Protein AF-A0A251XF68-F1 (afdb_monomer_lite)

Sequence (125 aa):
MLHGDVHHGNVLRFDDGGGLDGDDDAWRAIDPKALVGDPGFDTANVLASPTPAIALRPGRLARRARVVAEETGTDLDAVLAWTEAWCALSAAWDVDDAASLPRVEALGRLGAAARDARVGSGQPL

pLDDT: mean 85.58, std 13.68, range [35.62, 95.44]

Organism: Clavibacter michiganensis subsp. michiganensis (NCBI:txid33013)

Secondary structure (DSSP, 8-state):
-B-S---TTSEEEE--TT-TT--SSEEEE-----B-S-THHHHHHHHH-S-HHHHTSTTHHHHHHHHHHHHHT--HHHHHHHHHHHHHHHHHHHTT-GGGHHHHHHHHHHHHHHHHHHTT-SS--

Structure (mmCIF, N/CA/C/O backbone):
data_AF-A0A251XF68-F1
#
_entry.id   AF-A0A251XF68-F1
#
loop_
_atom_site.group_PDB
_atom_site.id
_atom_site.type_symbol
_atom_site.label_atom_id
_atom_site.label_alt_id
_atom_site.label_comp_id
_atom_site.label_asym_id
_atom_site.label_entity_id
_atom_site.label_seq_id
_atom_site.pdbx_PDB_ins_code
_atom_site.Cartn_x
_atom_site.Cartn_y
_atom_site.Cartn_z
_atom_site.occupancy
_atom_site.B_iso_or_equiv
_atom_site.auth_seq_id
_atom_site.auth_comp_id
_atom_site.auth_asym_id
_atom_site.auth_atom_id
_atom_site.pdbx_PDB_model_num
ATOM 1 N N . MET A 1 1 ? 3.618 -1.081 16.978 1.00 83.25 1 MET A N 1
ATOM 2 C CA . MET A 1 1 ? 4.598 -2.027 16.405 1.00 83.25 1 MET A CA 1
ATOM 3 C C . MET A 1 1 ? 4.066 -2.420 15.044 1.00 83.25 1 MET A C 1
ATOM 5 O O . MET A 1 1 ? 2.875 -2.686 14.958 1.00 83.25 1 MET A O 1
ATOM 9 N N . LEU A 1 2 ? 4.914 -2.392 14.023 1.00 89.88 2 LEU A N 1
ATOM 10 C CA . LEU A 1 2 ? 4.578 -2.773 12.655 1.00 89.88 2 LEU A CA 1
ATOM 11 C C . LEU A 1 2 ? 5.138 -4.165 12.358 1.00 89.88 2 LEU A C 1
ATOM 13 O O . LEU A 1 2 ? 6.243 -4.501 12.801 1.00 89.88 2 LEU A O 1
ATOM 17 N N . HIS A 1 3 ? 4.409 -4.943 11.564 1.00 92.19 3 HIS A N 1
ATOM 18 C CA . HIS A 1 3 ? 4.940 -6.135 10.921 1.00 92.19 3 HIS A CA 1
ATOM 19 C C . HIS A 1 3 ? 6.092 -5.760 9.988 1.00 92.19 3 HIS A C 1
ATOM 21 O O . HIS A 1 3 ? 7.103 -6.455 9.957 1.00 92.19 3 HIS A O 1
ATOM 27 N N . GLY A 1 4 ? 5.956 -4.666 9.234 1.00 88.94 4 GLY A N 1
ATOM 28 C CA . GLY A 1 4 ? 6.985 -4.145 8.335 1.00 88.94 4 GLY A CA 1
ATOM 29 C C . GLY A 1 4 ? 7.156 -4.921 7.027 1.00 88.94 4 GLY A C 1
ATOM 30 O O . GLY A 1 4 ? 7.931 -4.485 6.184 1.00 88.94 4 GLY A O 1
ATOM 31 N N . ASP A 1 5 ? 6.444 -6.039 6.849 1.00 88.94 5 ASP A N 1
ATOM 32 C CA . ASP A 1 5 ? 6.548 -6.914 5.667 1.00 88.94 5 ASP A CA 1
ATOM 33 C C . ASP A 1 5 ? 5.304 -7.810 5.483 1.00 88.94 5 ASP A C 1
ATOM 35 O O . ASP A 1 5 ? 5.376 -9.019 5.253 1.00 88.94 5 ASP A O 1
ATOM 39 N N . VAL A 1 6 ? 4.115 -7.237 5.690 1.00 89.62 6 VAL A N 1
ATOM 40 C CA . VAL A 1 6 ? 2.855 -7.988 5.627 1.00 89.62 6 VAL A CA 1
ATOM 41 C C . VAL A 1 6 ? 2.380 -8.157 4.179 1.00 89.62 6 VAL A C 1
ATOM 43 O O . VAL A 1 6 ? 1.781 -7.269 3.575 1.00 89.62 6 VAL A O 1
ATOM 46 N N . HIS A 1 7 ? 2.612 -9.335 3.604 1.00 88.75 7 HIS A N 1
ATOM 47 C CA . HIS A 1 7 ? 2.128 -9.700 2.270 1.00 88.75 7 HIS A CA 1
ATOM 48 C C . HIS A 1 7 ? 1.559 -11.120 2.250 1.00 88.75 7 HIS A C 1
ATOM 50 O O . HIS A 1 7 ? 1.723 -11.895 3.183 1.00 88.75 7 HIS A O 1
ATOM 56 N N . HIS A 1 8 ? 0.905 -11.488 1.147 1.00 89.38 8 HIS A N 1
ATOM 57 C CA . HIS A 1 8 ? 0.229 -12.784 0.980 1.00 89.38 8 HIS A CA 1
ATOM 58 C C . HIS A 1 8 ? 1.104 -14.037 1.202 1.00 89.38 8 HIS A C 1
ATOM 60 O O . HIS A 1 8 ? 0.556 -15.116 1.368 1.00 89.38 8 HIS A O 1
ATOM 66 N N . GLY A 1 9 ? 2.434 -13.911 1.163 1.00 91.06 9 GLY A N 1
ATOM 67 C CA . GLY A 1 9 ? 3.365 -15.010 1.451 1.00 91.06 9 GLY A CA 1
ATOM 68 C C . GLY A 1 9 ? 3.677 -15.155 2.943 1.00 91.06 9 GLY A C 1
ATOM 69 O O . GLY A 1 9 ? 4.003 -16.247 3.389 1.00 91.06 9 GLY A O 1
ATOM 70 N N . ASN A 1 10 ? 3.497 -14.077 3.709 1.00 93.50 10 ASN A N 1
ATOM 71 C CA . ASN A 1 10 ? 3.705 -14.008 5.154 1.00 93.50 10 ASN A CA 1
ATOM 72 C C . ASN A 1 10 ? 2.383 -14.110 5.933 1.00 93.50 10 ASN A C 1
ATOM 74 O O . ASN A 1 10 ? 2.326 -13.771 7.110 1.00 93.50 10 ASN A O 1
ATOM 78 N N . VAL A 1 11 ? 1.304 -14.563 5.285 1.00 91.56 11 VAL A N 1
ATOM 79 C CA . VAL A 1 11 ? -0.003 -14.802 5.908 1.00 91.56 11 VAL A CA 1
ATOM 80 C C . VAL A 1 11 ? -0.428 -16.227 5.578 1.00 91.56 11 VAL A C 1
ATOM 82 O O . VAL A 1 11 ? -0.745 -16.533 4.429 1.00 91.56 11 VAL A O 1
ATOM 85 N N . LEU A 1 12 ? -0.401 -17.104 6.580 1.00 90.50 12 LEU A N 1
ATOM 86 C CA . LEU A 1 12 ? -0.664 -18.535 6.421 1.00 90.50 12 LEU A CA 1
ATOM 87 C C . LEU A 1 12 ? -1.960 -18.926 7.125 1.00 90.50 12 LEU A C 1
ATOM 89 O O . LEU A 1 12 ? -2.285 -18.377 8.178 1.00 90.50 12 LEU A O 1
ATOM 93 N N . ARG A 1 13 ? -2.681 -19.884 6.540 1.00 86.94 13 ARG A N 1
ATOM 94 C CA . ARG A 1 13 ? -3.834 -20.531 7.171 1.00 86.94 13 ARG A CA 1
ATOM 95 C C . ARG A 1 13 ? -3.347 -21.768 7.912 1.00 86.94 13 ARG A C 1
ATOM 97 O O . ARG A 1 13 ? -2.673 -22.603 7.307 1.00 86.94 13 ARG A O 1
ATOM 104 N N . PHE A 1 14 ? -3.689 -21.870 9.187 1.00 80.56 14 PHE A N 1
ATOM 105 C CA . PHE A 1 14 ? -3.414 -23.040 10.010 1.00 80.56 14 PHE A CA 1
ATOM 106 C C . PHE A 1 14 ? -4.714 -23.839 10.190 1.00 80.56 14 PHE A C 1
ATOM 108 O O . PHE A 1 14 ? -5.783 -23.250 10.325 1.00 80.56 14 PHE A O 1
ATOM 115 N N . ASP A 1 15 ? -4.622 -25.170 10.114 1.00 72.44 15 ASP A N 1
ATOM 116 C CA . ASP A 1 15 ? -5.760 -26.104 10.234 1.00 72.44 15 ASP A CA 1
ATOM 117 C C . ASP A 1 15 ? -5.927 -26.636 11.679 1.00 72.44 15 ASP A C 1
ATOM 119 O O . ASP A 1 15 ? -6.549 -27.675 11.912 1.00 72.44 15 ASP A O 1
ATOM 123 N N . ASP A 1 16 ? -5.327 -25.986 12.677 1.00 60.31 16 ASP A N 1
ATOM 124 C CA . ASP A 1 16 ? -5.399 -26.414 14.069 1.00 60.31 16 ASP A CA 1
ATOM 125 C C . ASP A 1 16 ? -6.732 -25.988 14.702 1.00 60.31 16 ASP A C 1
ATOM 127 O O . ASP A 1 16 ? -6.923 -24.833 15.065 1.00 60.31 16 ASP A O 1
ATOM 131 N N . GLY A 1 17 ? -7.652 -26.953 14.853 1.00 54.50 17 GLY A N 1
ATOM 132 C CA . GLY A 1 17 ? -8.962 -26.832 15.523 1.00 54.50 17 GLY A CA 1
ATOM 133 C C . GLY A 1 17 ? -8.887 -26.505 17.022 1.00 54.50 17 GLY A C 1
ATOM 134 O O . GLY A 1 17 ? -9.401 -27.239 17.864 1.00 54.50 17 GLY A O 1
ATOM 135 N N . GLY A 1 18 ? -8.188 -25.426 17.359 1.00 54.16 18 GLY A N 1
ATOM 136 C CA . GLY A 1 18 ? -7.840 -24.998 18.706 1.00 54.16 18 GLY A CA 1
ATOM 137 C C . GLY A 1 18 ? -7.107 -23.658 18.722 1.00 54.16 18 GLY A C 1
ATOM 138 O O . GLY A 1 18 ? -6.230 -23.459 19.563 1.00 54.16 18 GLY A O 1
ATOM 139 N N . GLY A 1 19 ? -7.440 -22.740 17.806 1.00 54.00 19 GLY A N 1
ATOM 140 C CA . GLY A 1 19 ? -7.005 -21.350 17.921 1.00 54.00 19 GLY A CA 1
ATOM 141 C C . GLY A 1 19 ? -7.337 -20.798 19.314 1.00 54.00 19 GLY A C 1
ATOM 142 O O . GLY A 1 19 ? -8.338 -21.190 19.911 1.00 54.00 19 GLY A O 1
ATOM 143 N N . LEU A 1 20 ? -6.506 -19.884 19.832 1.00 55.03 20 LEU A N 1
ATOM 144 C CA . LEU A 1 20 ? -6.654 -19.293 21.176 1.00 55.03 20 LEU A CA 1
ATOM 145 C C . LEU A 1 20 ? -8.057 -18.712 21.454 1.00 55.03 20 LEU A C 1
ATOM 147 O O . LEU A 1 20 ? -8.442 -18.607 22.615 1.00 55.03 20 LEU A O 1
ATOM 151 N N . ASP A 1 21 ? -8.816 -18.421 20.392 1.00 58.19 21 ASP A N 1
ATOM 152 C CA . ASP A 1 21 ? -10.135 -17.789 20.424 1.00 58.19 21 ASP A CA 1
ATOM 153 C C . ASP A 1 21 ? -11.257 -18.655 19.801 1.00 58.19 21 ASP A C 1
ATOM 155 O O . ASP A 1 21 ? -12.395 -18.205 19.706 1.00 58.19 21 ASP A O 1
ATOM 159 N N . GLY A 1 22 ? -10.972 -19.903 19.395 1.00 54.22 22 GLY A N 1
ATOM 160 C CA . GLY A 1 22 ? -11.979 -20.833 18.854 1.00 54.22 22 GLY A CA 1
ATOM 161 C C . GLY A 1 22 ? -12.422 -20.601 17.400 1.00 54.22 22 GLY A C 1
ATOM 162 O O . GLY A 1 22 ? -13.422 -21.182 16.990 1.00 54.22 22 GLY A O 1
ATOM 163 N N . ASP A 1 23 ? -11.706 -19.784 16.621 1.00 57.41 23 ASP A N 1
ATOM 164 C CA . ASP A 1 23 ? -11.954 -19.626 15.180 1.00 57.41 23 ASP A CA 1
ATOM 165 C C . ASP A 1 23 ? -11.369 -20.804 14.381 1.00 57.41 23 ASP A C 1
ATOM 167 O O . ASP A 1 23 ? -10.155 -21.025 14.381 1.00 57.41 23 ASP A O 1
ATOM 171 N N . ASP A 1 24 ? -12.234 -21.514 13.654 1.00 54.78 24 ASP A N 1
ATOM 172 C CA . ASP A 1 24 ? -11.915 -22.701 12.840 1.00 54.78 24 ASP A CA 1
ATOM 173 C C . ASP A 1 24 ? -11.104 -22.388 11.552 1.00 54.78 24 ASP A C 1
ATOM 175 O O . ASP A 1 24 ? -10.759 -23.297 10.800 1.00 54.78 24 ASP A O 1
ATOM 179 N N . ASP A 1 25 ? -10.757 -21.116 11.300 1.00 61.66 25 ASP A N 1
ATOM 180 C CA . ASP A 1 25 ? -9.949 -20.643 10.161 1.00 61.66 25 ASP A CA 1
ATOM 181 C C . ASP A 1 25 ? -8.850 -19.657 10.623 1.00 61.66 25 ASP A C 1
ATOM 183 O O . ASP A 1 25 ? -8.884 -18.450 10.352 1.00 61.66 25 ASP A O 1
ATOM 187 N N . ALA A 1 26 ? -7.840 -20.150 11.345 1.00 75.69 26 ALA A N 1
ATOM 188 C CA . ALA A 1 26 ? -6.806 -19.302 11.938 1.00 75.69 26 ALA A CA 1
ATOM 189 C C . ALA A 1 26 ? -5.762 -18.827 10.905 1.00 75.69 26 ALA A C 1
ATOM 191 O O . ALA A 1 26 ? -4.651 -19.354 10.807 1.00 75.69 26 ALA A O 1
ATOM 192 N N . TRP A 1 27 ? -6.082 -17.778 10.142 1.00 86.06 27 TRP A N 1
ATOM 193 C CA . TRP A 1 27 ? -5.059 -17.015 9.421 1.00 86.06 27 TRP A CA 1
ATOM 194 C C . TRP A 1 27 ? -4.133 -16.305 10.417 1.00 86.06 27 TRP A C 1
ATOM 196 O O . TRP A 1 27 ? -4.590 -15.676 11.380 1.00 86.06 27 TRP A O 1
ATOM 206 N N . ARG A 1 28 ? -2.818 -16.394 10.198 1.00 88.75 28 ARG A N 1
ATOM 207 C CA . ARG A 1 28 ? -1.799 -15.735 11.028 1.00 88.75 28 ARG A CA 1
ATOM 208 C C . ARG A 1 28 ? -0.729 -15.084 10.162 1.00 88.75 28 ARG A C 1
ATOM 210 O O . ARG A 1 28 ? -0.272 -15.674 9.183 1.00 88.75 28 ARG A O 1
ATOM 217 N N . ALA A 1 29 ? -0.326 -13.877 10.554 1.00 90.81 29 ALA A N 1
ATOM 218 C CA . ALA A 1 29 ? 0.844 -13.210 10.001 1.00 90.81 29 ALA A CA 1
ATOM 219 C C . ALA A 1 29 ? 2.127 -13.760 10.651 1.00 90.81 29 ALA A C 1
ATOM 221 O O . ALA A 1 29 ? 2.151 -14.002 11.860 1.00 90.81 29 ALA A O 1
ATOM 222 N N . ILE A 1 30 ? 3.173 -13.967 9.853 1.00 92.38 30 ILE A N 1
ATOM 223 C CA . ILE A 1 30 ? 4.460 -14.546 10.266 1.00 92.38 30 ILE A CA 1
ATOM 224 C C . ILE A 1 30 ? 5.636 -13.707 9.748 1.00 92.38 30 ILE A C 1
ATOM 226 O O . ILE A 1 30 ? 5.477 -12.929 8.821 1.00 92.38 30 ILE A O 1
ATOM 230 N N . ASP A 1 31 ? 6.834 -13.910 10.306 1.00 93.31 31 ASP A N 1
ATOM 231 C CA . ASP A 1 31 ? 8.055 -13.153 9.961 1.00 93.31 31 ASP A CA 1
ATOM 232 C C . ASP A 1 31 ? 7.939 -11.617 10.158 1.00 93.31 31 ASP A C 1
ATOM 234 O O . ASP A 1 31 ? 8.226 -10.830 9.248 1.00 93.31 31 ASP A O 1
ATOM 238 N N . PRO A 1 32 ? 7.529 -11.138 11.353 1.00 93.31 32 PRO A N 1
ATOM 239 C CA . PRO A 1 32 ? 7.489 -9.708 11.620 1.00 93.31 32 PRO A CA 1
ATOM 240 C C . PRO A 1 32 ? 8.902 -9.122 11.739 1.00 93.31 32 PRO A C 1
ATOM 242 O O . PRO A 1 32 ? 9.775 -9.668 12.414 1.00 93.31 32 PRO A O 1
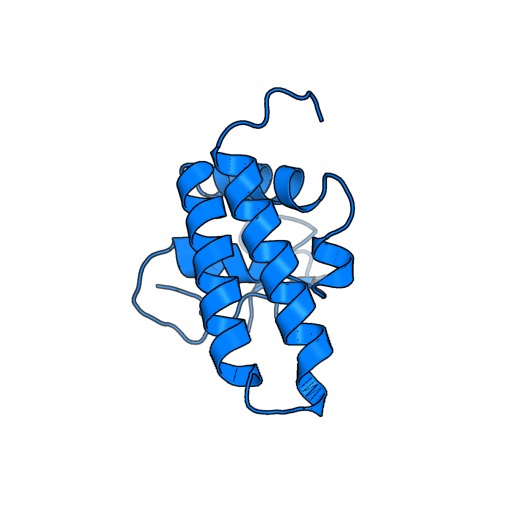ATOM 245 N N . LYS A 1 33 ? 9.102 -7.930 11.171 1.00 90.88 33 LYS A N 1
ATOM 246 C CA . LYS A 1 33 ? 10.322 -7.118 11.324 1.00 90.88 33 LYS A CA 1
ATOM 247 C C . LYS A 1 33 ? 10.299 -6.224 12.571 1.00 90.88 33 LYS A C 1
ATOM 249 O O .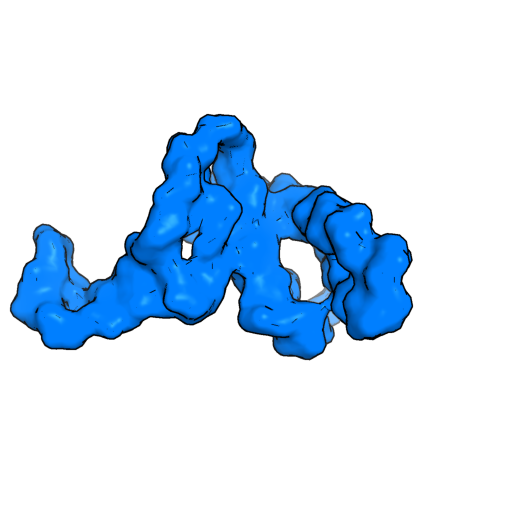 LYS A 1 33 ? 11.306 -5.598 12.886 1.00 90.88 33 LYS A O 1
ATOM 254 N N . ALA A 1 34 ? 9.169 -6.183 13.286 1.00 86.00 34 ALA A N 1
ATOM 255 C CA . ALA A 1 34 ? 8.992 -5.502 14.572 1.00 86.00 34 ALA A CA 1
ATOM 256 C C . ALA A 1 34 ? 9.395 -4.011 14.561 1.00 86.00 34 ALA A C 1
ATOM 258 O O . ALA A 1 34 ? 9.997 -3.503 15.509 1.00 86.00 34 ALA A O 1
ATOM 259 N N . LEU A 1 35 ? 9.050 -3.295 13.488 1.00 89.69 35 LEU A N 1
ATOM 260 C CA . LEU A 1 35 ? 9.434 -1.894 13.312 1.00 89.69 35 LEU A CA 1
ATOM 261 C C . LEU A 1 35 ? 8.574 -0.952 14.173 1.00 89.69 35 LEU A C 1
ATOM 263 O O . LEU A 1 35 ? 7.432 -1.254 14.540 1.00 89.69 35 LEU A O 1
ATOM 267 N N . VAL A 1 36 ? 9.118 0.227 14.478 1.00 93.44 36 VAL A N 1
ATOM 268 C CA . VAL A 1 36 ? 8.394 1.329 15.126 1.00 93.44 36 VAL A CA 1
ATOM 269 C C . VAL A 1 36 ? 8.121 2.403 14.079 1.00 93.44 36 VAL A C 1
ATOM 271 O O . VAL A 1 36 ? 9.047 2.890 13.438 1.00 93.44 36 VAL A O 1
ATOM 274 N N . GLY A 1 37 ? 6.854 2.767 13.906 1.00 89.56 37 GLY A N 1
ATOM 275 C CA . GLY A 1 37 ? 6.425 3.742 12.912 1.00 89.56 37 GLY A CA 1
ATOM 276 C C . GLY A 1 37 ? 4.908 3.894 12.879 1.00 89.56 37 GLY A C 1
ATOM 277 O O . GLY A 1 37 ? 4.206 3.372 13.749 1.00 89.56 37 GLY A O 1
ATOM 278 N N . ASP A 1 38 ? 4.428 4.613 11.868 1.00 90.50 38 ASP A N 1
ATOM 279 C CA . ASP A 1 38 ? 3.004 4.847 11.637 1.00 90.50 38 ASP A CA 1
ATOM 280 C C . ASP A 1 38 ? 2.284 3.553 11.190 1.00 90.50 38 ASP A C 1
ATOM 282 O O . ASP A 1 38 ? 2.759 2.897 10.256 1.00 90.50 38 ASP A O 1
ATOM 286 N N . PRO A 1 39 ? 1.151 3.169 11.818 1.00 86.88 39 PRO A N 1
ATOM 287 C CA . PRO A 1 39 ? 0.373 1.977 11.458 1.00 86.88 39 PRO A CA 1
ATOM 288 C C . PRO A 1 39 ? -0.055 1.912 9.990 1.00 86.88 39 PRO A C 1
ATOM 290 O O . PRO A 1 39 ? -0.190 0.820 9.435 1.00 86.88 39 PRO A O 1
ATOM 293 N N . GLY A 1 40 ? -0.239 3.064 9.342 1.00 86.56 40 GLY A N 1
ATOM 294 C CA . GLY A 1 40 ? -0.637 3.134 7.944 1.00 86.56 40 GLY A CA 1
ATOM 295 C C . GLY A 1 40 ? 0.378 2.502 6.991 1.00 86.56 40 GLY A C 1
ATOM 296 O O . GLY A 1 40 ? -0.015 2.000 5.938 1.00 86.56 40 GLY A O 1
ATOM 297 N N . PHE A 1 41 ? 1.655 2.408 7.373 1.00 86.81 41 PHE A N 1
ATOM 298 C CA . PHE A 1 41 ? 2.678 1.755 6.553 1.00 86.81 41 PHE A CA 1
ATOM 299 C C . PHE A 1 41 ? 2.345 0.284 6.233 1.00 86.81 41 PHE A C 1
ATOM 301 O O . PHE A 1 41 ? 2.446 -0.136 5.079 1.00 86.81 41 PHE A O 1
ATOM 308 N N . ASP A 1 42 ? 1.884 -0.493 7.219 1.00 88.75 42 ASP A N 1
ATOM 309 C CA . ASP A 1 42 ? 1.555 -1.912 7.013 1.00 88.75 42 ASP A CA 1
ATOM 310 C C . ASP A 1 42 ? 0.322 -2.100 6.116 1.00 88.75 42 ASP A C 1
ATOM 312 O O . ASP A 1 42 ? 0.223 -3.088 5.382 1.00 88.75 42 ASP A O 1
ATOM 316 N N . THR A 1 43 ? -0.595 -1.129 6.104 1.00 84.75 43 THR A N 1
ATOM 317 C CA . THR A 1 43 ? -1.801 -1.189 5.264 1.00 84.75 43 THR A CA 1
ATOM 318 C C . THR A 1 43 ? -1.471 -1.179 3.770 1.00 84.75 43 THR A C 1
ATOM 320 O O . THR A 1 43 ? -2.126 -1.860 2.976 1.00 84.75 43 THR A O 1
ATOM 323 N N . ALA A 1 44 ? -0.411 -0.471 3.375 1.00 83.38 44 ALA A N 1
ATOM 324 C CA . ALA A 1 44 ? -0.041 -0.303 1.975 1.00 83.38 44 ALA A CA 1
ATOM 325 C C . ALA A 1 44 ? 0.474 -1.605 1.335 1.00 83.38 44 ALA A C 1
ATOM 327 O O . ALA A 1 44 ? 0.075 -1.951 0.217 1.00 83.38 44 ALA A O 1
ATOM 328 N N . ASN A 1 45 ? 1.286 -2.375 2.073 1.00 81.44 45 ASN A N 1
ATOM 329 C CA . ASN A 1 45 ? 1.801 -3.681 1.635 1.00 81.44 45 ASN A CA 1
ATOM 330 C C . ASN A 1 45 ? 0.661 -4.661 1.296 1.00 81.44 45 ASN A C 1
ATOM 332 O O . ASN A 1 45 ? 0.695 -5.380 0.284 1.00 81.44 45 ASN A O 1
ATOM 336 N N . VAL A 1 46 ? -0.400 -4.646 2.111 1.00 81.81 46 VAL A N 1
ATOM 337 C CA . VAL A 1 46 ? -1.594 -5.467 1.891 1.00 81.81 46 VAL A CA 1
ATOM 338 C C . VAL A 1 46 ? -2.267 -5.086 0.575 1.00 81.81 46 VAL A C 1
ATOM 340 O O . VAL A 1 46 ? -2.645 -5.982 -0.186 1.00 81.81 46 VAL A O 1
ATOM 343 N N . LEU A 1 47 ? -2.394 -3.793 0.269 1.00 85.94 47 LEU A N 1
ATOM 344 C CA . LEU A 1 47 ? -3.124 -3.289 -0.899 1.00 85.94 47 LEU A CA 1
ATOM 345 C C . LEU A 1 47 ? -2.410 -3.570 -2.227 1.00 85.94 47 LEU A C 1
ATOM 347 O O . LEU A 1 47 ? -3.072 -3.979 -3.190 1.00 85.94 47 LEU A O 1
ATOM 351 N N . ALA A 1 48 ? -1.082 -3.468 -2.251 1.00 81.56 48 ALA A N 1
ATOM 352 C CA . ALA A 1 48 ? -0.260 -3.762 -3.426 1.00 81.56 48 ALA A CA 1
ATOM 353 C C . ALA A 1 48 ? -0.062 -5.268 -3.701 1.00 81.56 48 ALA A C 1
ATOM 355 O O . ALA A 1 48 ? 0.308 -5.663 -4.810 1.00 81.56 48 ALA A O 1
ATOM 356 N N . SER A 1 49 ? -0.362 -6.126 -2.723 1.00 82.94 49 SER A N 1
ATOM 357 C CA . SER A 1 49 ? -0.254 -7.583 -2.851 1.00 82.94 49 SER A CA 1
ATOM 358 C C . SER A 1 49 ? -1.387 -8.221 -3.683 1.00 82.94 49 SER A C 1
ATOM 360 O O . SER A 1 49 ? -2.544 -7.765 -3.639 1.00 82.94 49 SER A O 1
ATOM 362 N N . PRO A 1 50 ? -1.132 -9.349 -4.381 1.00 82.50 50 PRO A N 1
ATOM 363 C CA . PRO A 1 50 ? 0.142 -10.082 -4.486 1.00 82.50 50 PRO A CA 1
ATOM 364 C C . PRO A 1 50 ? 1.085 -9.565 -5.583 1.00 82.50 50 PRO A C 1
ATOM 366 O O . PRO A 1 50 ? 2.289 -9.770 -5.502 1.00 82.50 50 PRO A O 1
ATOM 369 N N . THR A 1 51 ? 0.550 -8.890 -6.601 1.00 85.38 51 THR A N 1
ATOM 370 C CA . THR A 1 51 ? 1.325 -8.230 -7.658 1.00 85.38 51 THR A CA 1
ATOM 371 C C . THR A 1 51 ? 0.626 -6.934 -8.069 1.00 85.38 51 THR A C 1
ATOM 373 O O . THR A 1 51 ? -0.608 -6.863 -7.974 1.00 85.38 51 THR A O 1
ATOM 376 N N . PRO A 1 52 ? 1.356 -5.942 -8.617 1.00 82.00 52 PRO A N 1
ATOM 377 C CA . PRO A 1 52 ? 0.746 -4.716 -9.127 1.00 82.00 52 PRO A CA 1
ATOM 378 C C . PRO A 1 52 ? -0.367 -4.971 -10.154 1.00 82.00 52 PRO A C 1
ATOM 380 O O . PRO A 1 52 ? -1.416 -4.339 -10.103 1.00 82.00 52 PRO A O 1
ATOM 383 N N . ALA A 1 53 ? -0.197 -5.959 -11.040 1.00 84.94 53 ALA A N 1
ATOM 384 C CA . ALA A 1 53 ? -1.206 -6.323 -12.038 1.00 84.94 53 ALA A CA 1
ATOM 385 C C . ALA A 1 53 ? -2.528 -6.795 -11.407 1.00 84.94 53 ALA A C 1
ATOM 387 O O . ALA A 1 53 ? -3.608 -6.492 -11.912 1.00 84.94 53 ALA A O 1
ATOM 388 N N . ILE A 1 54 ? -2.461 -7.529 -10.291 1.00 89.06 54 ILE A N 1
ATOM 389 C CA . ILE A 1 54 ? -3.658 -7.948 -9.557 1.00 89.06 54 ILE A CA 1
ATOM 390 C C . ILE A 1 54 ? -4.233 -6.775 -8.761 1.00 89.06 54 ILE A C 1
ATOM 392 O O . ILE A 1 54 ? -5.452 -6.608 -8.750 1.00 89.06 54 ILE A O 1
ATOM 396 N N . ALA A 1 55 ? -3.387 -5.962 -8.123 1.00 88.19 55 ALA A N 1
ATOM 397 C CA . ALA A 1 55 ? -3.806 -4.780 -7.370 1.00 88.19 55 ALA A CA 1
ATOM 398 C C . ALA A 1 55 ? -4.576 -3.769 -8.236 1.00 88.19 55 ALA A C 1
ATOM 400 O O . ALA A 1 55 ? -5.576 -3.220 -7.778 1.00 88.19 55 ALA A O 1
ATOM 401 N N . LEU A 1 56 ? -4.170 -3.621 -9.499 1.00 88.62 56 LEU A N 1
ATOM 402 C CA . LEU A 1 56 ? -4.7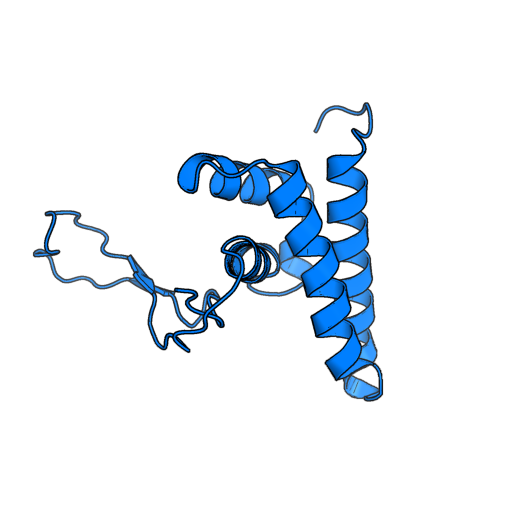75 -2.734 -10.495 1.00 88.62 56 LEU A CA 1
ATOM 403 C C . LEU A 1 56 ? -6.067 -3.264 -11.138 1.00 88.62 56 LEU A C 1
ATOM 405 O O . LEU A 1 56 ? -6.632 -2.589 -11.998 1.00 88.62 56 LEU A O 1
ATOM 409 N N . ARG A 1 57 ? -6.565 -4.453 -10.763 1.00 93.19 57 ARG A N 1
ATOM 410 C CA . ARG A 1 57 ? -7.864 -4.926 -11.273 1.00 93.19 57 ARG A CA 1
ATOM 411 C C . ARG A 1 57 ? -8.970 -3.923 -10.903 1.00 93.19 57 ARG A C 1
ATOM 413 O O . ARG A 1 57 ? -8.994 -3.481 -9.749 1.00 93.19 57 ARG A O 1
ATOM 420 N N . PRO A 1 58 ? -9.898 -3.602 -11.827 1.00 90.62 58 PRO A N 1
ATOM 421 C CA . PRO A 1 58 ? -10.949 -2.614 -11.585 1.00 90.62 58 PRO A CA 1
ATOM 422 C C . PRO A 1 58 ? -11.681 -2.841 -10.257 1.00 90.62 58 PRO A C 1
ATOM 424 O O . PRO A 1 58 ? -12.010 -3.974 -9.901 1.00 90.62 58 PRO A O 1
ATOM 427 N N . GLY A 1 59 ? -11.869 -1.766 -9.487 1.00 89.25 59 GLY A N 1
ATOM 428 C CA . GLY A 1 59 ? -12.550 -1.778 -8.187 1.00 89.25 59 GLY A CA 1
ATOM 429 C C . GLY A 1 59 ? -11.799 -2.462 -7.035 1.00 89.25 59 GLY A C 1
ATOM 430 O O . GLY A 1 59 ? -12.190 -2.299 -5.877 1.00 89.25 59 GLY A O 1
ATOM 431 N N . ARG A 1 60 ? -10.706 -3.199 -7.289 1.00 91.81 60 ARG A N 1
ATOM 432 C CA . ARG A 1 60 ? -10.022 -3.978 -6.243 1.00 91.81 60 ARG A CA 1
ATOM 433 C C . ARG A 1 60 ? -9.349 -3.094 -5.200 1.00 91.81 60 ARG A C 1
ATOM 435 O O . ARG A 1 60 ? -9.512 -3.367 -4.013 1.00 91.81 60 ARG A O 1
ATOM 442 N N . LEU A 1 61 ? -8.607 -2.070 -5.628 1.00 92.44 61 LEU A N 1
ATOM 443 C CA . LEU A 1 61 ? -7.941 -1.137 -4.715 1.00 92.44 61 LEU A CA 1
ATOM 444 C C . LEU A 1 61 ? -8.963 -0.473 -3.786 1.00 92.44 61 LEU A C 1
ATOM 446 O O . LEU A 1 61 ? -8.841 -0.599 -2.573 1.00 92.44 61 LEU A O 1
ATOM 450 N N . ALA A 1 62 ? -10.013 0.129 -4.354 1.00 91.19 62 ALA A N 1
ATOM 451 C CA . ALA A 1 62 ? -11.072 0.789 -3.593 1.00 91.19 62 ALA A CA 1
ATOM 452 C C . ALA A 1 62 ? -11.753 -0.166 -2.601 1.00 91.19 62 ALA A C 1
ATOM 454 O O . ALA A 1 62 ? -11.928 0.175 -1.433 1.00 91.19 62 ALA A O 1
ATOM 455 N N . ARG A 1 63 ? -12.090 -1.390 -3.034 1.00 92.75 63 ARG A N 1
ATOM 456 C CA . ARG A 1 63 ? -12.698 -2.395 -2.151 1.00 92.75 63 ARG A CA 1
ATOM 457 C C . ARG A 1 63 ? -11.784 -2.751 -0.981 1.00 92.75 63 ARG A C 1
ATOM 459 O O . ARG A 1 63 ? -12.245 -2.797 0.150 1.00 92.75 63 ARG A O 1
ATOM 466 N N . ARG A 1 64 ? -10.505 -3.037 -1.243 1.00 93.00 64 ARG A N 1
ATOM 467 C CA . ARG A 1 64 ? -9.578 -3.459 -0.183 1.00 93.00 64 ARG A CA 1
ATOM 468 C C . ARG A 1 64 ? -9.210 -2.312 0.749 1.00 93.00 64 ARG A C 1
ATOM 470 O O . ARG A 1 64 ? -9.082 -2.562 1.936 1.00 93.00 64 ARG A O 1
ATOM 477 N N . ALA A 1 65 ? -9.082 -1.090 0.235 1.00 93.44 65 ALA A N 1
ATOM 478 C CA . ALA A 1 65 ? -8.822 0.083 1.060 1.00 93.44 65 ALA A CA 1
ATOM 479 C C . ALA A 1 65 ? -9.956 0.311 2.072 1.00 93.44 65 ALA A C 1
ATOM 481 O O . ALA A 1 65 ? -9.666 0.553 3.237 1.00 93.44 65 ALA A O 1
ATOM 482 N N . ARG A 1 66 ? -11.224 0.130 1.665 1.00 94.50 66 ARG A N 1
ATOM 483 C CA . ARG A 1 66 ? -12.374 0.187 2.587 1.00 94.50 66 ARG A CA 1
ATOM 484 C C . ARG A 1 66 ? -12.334 -0.894 3.654 1.00 94.50 66 ARG A C 1
ATOM 486 O O . ARG A 1 66 ? -12.443 -0.559 4.819 1.00 94.50 66 ARG A O 1
ATOM 493 N N . VAL A 1 67 ? -12.105 -2.150 3.265 1.00 94.06 67 VAL A N 1
ATOM 494 C CA . VAL A 1 67 ? -11.982 -3.251 4.238 1.00 94.06 67 VAL A CA 1
ATOM 495 C C . VAL A 1 67 ? -10.883 -2.947 5.252 1.00 94.06 67 VAL A C 1
ATOM 497 O O . VAL A 1 67 ? -11.098 -3.090 6.443 1.00 94.06 67 VAL A O 1
ATOM 500 N N . VAL A 1 68 ? -9.713 -2.486 4.802 1.00 92.75 68 VAL A N 1
ATOM 501 C CA . VAL A 1 68 ? -8.632 -2.139 5.731 1.00 92.75 68 VAL A CA 1
ATOM 502 C C . VAL A 1 68 ? -9.043 -0.989 6.649 1.00 92.75 68 VAL A C 1
ATOM 504 O O . VAL A 1 68 ? -8.894 -1.123 7.853 1.00 92.75 68 VAL A O 1
ATOM 507 N N . ALA A 1 69 ? -9.593 0.097 6.104 1.00 93.31 69 ALA A N 1
ATOM 508 C CA . ALA A 1 69 ? -10.058 1.240 6.888 1.00 93.31 69 ALA A CA 1
ATOM 509 C C . ALA A 1 69 ? -11.100 0.844 7.951 1.00 93.31 69 ALA A C 1
ATOM 511 O O . ALA A 1 69 ? -11.003 1.278 9.096 1.00 93.31 69 ALA A O 1
ATOM 512 N N . GLU A 1 70 ? -12.060 -0.008 7.585 1.00 94.69 70 GLU A N 1
ATOM 513 C CA . GLU A 1 70 ? -13.103 -0.526 8.475 1.00 94.69 70 GLU A CA 1
ATOM 514 C C . GLU A 1 70 ? -12.508 -1.396 9.593 1.00 94.69 70 GLU A C 1
ATOM 516 O O . GLU A 1 70 ? -12.747 -1.124 10.768 1.00 94.69 70 GLU A O 1
ATOM 521 N N . GLU A 1 71 ? -11.679 -2.384 9.247 1.00 92.44 71 GLU A N 1
ATOM 522 C CA . GLU A 1 71 ? -11.103 -3.331 10.213 1.00 92.44 71 GLU A CA 1
ATOM 523 C C . GLU A 1 71 ? -10.061 -2.685 11.140 1.00 92.44 71 GLU A C 1
ATOM 525 O O . GLU A 1 71 ? -9.894 -3.105 12.285 1.00 92.44 71 GLU A O 1
ATOM 530 N N . THR A 1 72 ? -9.350 -1.650 10.679 1.00 89.06 72 THR A N 1
ATOM 531 C CA . THR A 1 72 ? -8.353 -0.938 11.497 1.00 89.06 72 THR A CA 1
ATOM 532 C C . THR A 1 72 ? -8.896 0.332 12.151 1.00 89.06 72 THR A C 1
ATOM 534 O O . THR A 1 72 ? -8.162 0.991 12.891 1.00 89.06 72 THR A O 1
ATOM 537 N N . GLY A 1 73 ? -10.141 0.727 11.860 1.00 91.56 73 GLY A N 1
ATOM 538 C CA . GLY A 1 73 ? -10.716 2.009 12.285 1.00 91.56 73 GLY A CA 1
ATOM 539 C C . GLY A 1 73 ? -9.947 3.236 11.772 1.00 91.56 73 GLY A C 1
ATOM 540 O O . GLY A 1 73 ? -9.991 4.299 12.391 1.00 91.56 73 GLY A O 1
ATOM 541 N N . THR A 1 74 ? -9.184 3.087 10.686 1.00 90.88 74 THR A N 1
ATOM 542 C CA . THR A 1 74 ? -8.348 4.151 10.109 1.00 90.88 74 THR A CA 1
ATOM 543 C C . THR A 1 74 ? -9.122 4.928 9.052 1.00 90.88 74 THR A C 1
ATOM 545 O O . THR A 1 74 ? -9.947 4.370 8.336 1.00 90.88 74 THR A O 1
ATOM 548 N N . ASP A 1 75 ? -8.830 6.219 8.920 1.00 92.94 75 ASP A N 1
ATOM 549 C CA . ASP A 1 75 ? -9.386 7.042 7.851 1.00 92.94 75 ASP A CA 1
ATOM 550 C C . ASP A 1 75 ? -9.015 6.493 6.455 1.00 92.94 75 ASP A C 1
ATOM 552 O O . ASP A 1 75 ? -7.859 6.153 6.183 1.00 92.94 75 ASP A O 1
ATOM 556 N N . LEU A 1 76 ? -10.005 6.396 5.562 1.00 93.81 76 LEU A N 1
ATOM 557 C CA . LEU A 1 76 ? -9.820 5.822 4.226 1.00 93.81 76 LEU A CA 1
ATOM 558 C C . LEU A 1 76 ? -8.833 6.639 3.381 1.00 93.81 76 LEU A C 1
ATOM 560 O O . LEU A 1 76 ? -8.029 6.054 2.647 1.00 93.81 76 LEU A O 1
ATOM 564 N N . ASP A 1 77 ? -8.859 7.968 3.495 1.00 94.06 77 ASP A N 1
ATOM 565 C CA . ASP A 1 77 ? -7.933 8.825 2.758 1.00 94.06 77 ASP A CA 1
ATOM 566 C C . ASP A 1 77 ? -6.506 8.653 3.276 1.00 94.06 77 ASP A C 1
ATOM 568 O O . ASP A 1 77 ? -5.569 8.633 2.473 1.00 94.06 77 ASP A O 1
ATOM 572 N N . ALA A 1 78 ? -6.327 8.444 4.582 1.00 92.88 78 ALA A N 1
ATOM 573 C CA . ALA A 1 78 ? -5.031 8.097 5.158 1.00 92.88 78 ALA A CA 1
ATOM 574 C C . ALA A 1 78 ? -4.501 6.753 4.621 1.00 92.88 78 ALA A C 1
ATOM 576 O O . ALA A 1 78 ? -3.342 6.680 4.208 1.00 92.88 78 ALA A O 1
ATOM 577 N N . VAL A 1 79 ? -5.338 5.710 4.544 1.00 94.12 79 VAL A N 1
ATOM 578 C CA . VAL A 1 79 ? -4.959 4.402 3.960 1.00 94.12 79 VAL A CA 1
ATOM 579 C C . VAL A 1 79 ? -4.513 4.552 2.498 1.00 94.12 79 VAL A C 1
ATOM 581 O O . VAL A 1 79 ? -3.482 4.014 2.074 1.00 94.12 79 VAL A O 1
ATOM 584 N N . LEU A 1 80 ? -5.266 5.317 1.707 1.00 94.69 80 LEU A N 1
ATOM 585 C CA . LEU A 1 80 ? -4.937 5.571 0.305 1.00 94.69 80 LEU A CA 1
ATOM 586 C C . LEU A 1 80 ? -3.677 6.443 0.153 1.00 94.69 80 LEU A C 1
ATOM 588 O O . LEU A 1 80 ? -2.869 6.197 -0.744 1.00 94.69 80 LEU A O 1
ATOM 592 N N . ALA A 1 81 ? -3.457 7.413 1.045 1.00 94.62 81 ALA A N 1
ATOM 593 C CA . ALA A 1 81 ? -2.254 8.245 1.055 1.00 94.62 81 ALA A CA 1
ATOM 594 C C . ALA A 1 81 ? -1.001 7.411 1.357 1.00 94.62 81 ALA A C 1
ATOM 596 O O . ALA A 1 81 ? 0.009 7.532 0.660 1.00 94.62 81 ALA A O 1
ATOM 597 N N . TRP A 1 82 ? -1.086 6.509 2.337 1.00 94.31 82 TRP A N 1
ATOM 598 C CA . TRP A 1 82 ? -0.017 5.558 2.635 1.00 94.31 82 TRP A CA 1
ATOM 599 C C . TRP A 1 82 ? 0.258 4.607 1.470 1.00 94.31 82 TRP A C 1
ATOM 601 O O . TRP A 1 82 ? 1.417 4.311 1.185 1.00 94.31 82 TRP A O 1
ATOM 611 N N . THR A 1 83 ? -0.780 4.188 0.741 1.00 93.31 83 THR A N 1
ATOM 612 C CA . THR A 1 83 ? -0.623 3.365 -0.470 1.00 93.31 83 THR A CA 1
ATOM 613 C C . THR A 1 83 ? 0.165 4.091 -1.557 1.00 93.31 83 THR A C 1
ATOM 615 O O . THR A 1 83 ? 1.071 3.509 -2.157 1.00 93.31 83 THR A O 1
ATOM 618 N N . GLU A 1 84 ? -0.147 5.364 -1.809 1.00 94.69 84 GLU A N 1
ATOM 619 C CA . GLU A 1 84 ? 0.599 6.191 -2.760 1.00 94.69 84 GLU A CA 1
ATOM 620 C C . GLU A 1 84 ? 2.065 6.353 -2.337 1.00 94.69 84 GLU A C 1
ATOM 622 O O . GLU A 1 84 ? 2.966 6.102 -3.143 1.00 94.69 84 GLU A O 1
ATOM 627 N N . ALA A 1 85 ? 2.305 6.725 -1.075 1.00 94.00 85 ALA A N 1
ATOM 628 C CA . ALA A 1 85 ? 3.650 6.914 -0.539 1.00 94.00 85 ALA A CA 1
ATOM 629 C C . ALA A 1 85 ? 4.486 5.627 -0.631 1.00 94.00 85 ALA A C 1
ATOM 631 O O . ALA A 1 85 ? 5.642 5.658 -1.054 1.00 94.00 85 ALA A O 1
ATOM 632 N N . TRP A 1 86 ? 3.887 4.482 -0.306 1.00 92.31 86 TRP A N 1
ATOM 633 C CA . TRP A 1 86 ? 4.540 3.182 -0.400 1.00 92.31 86 TRP A CA 1
ATOM 634 C C . TRP A 1 86 ? 4.886 2.794 -1.841 1.00 92.31 86 TRP A C 1
ATOM 636 O O . TRP A 1 86 ? 5.966 2.253 -2.087 1.00 92.31 86 TRP A O 1
ATOM 646 N N . CYS A 1 87 ? 4.010 3.093 -2.807 1.00 92.75 87 CYS A N 1
ATOM 647 C CA . CYS A 1 87 ? 4.300 2.845 -4.220 1.00 92.75 87 CYS A CA 1
ATOM 648 C C . CYS A 1 87 ? 5.509 3.664 -4.684 1.00 92.75 87 CYS A C 1
ATOM 650 O O . CYS A 1 87 ? 6.369 3.129 -5.382 1.00 92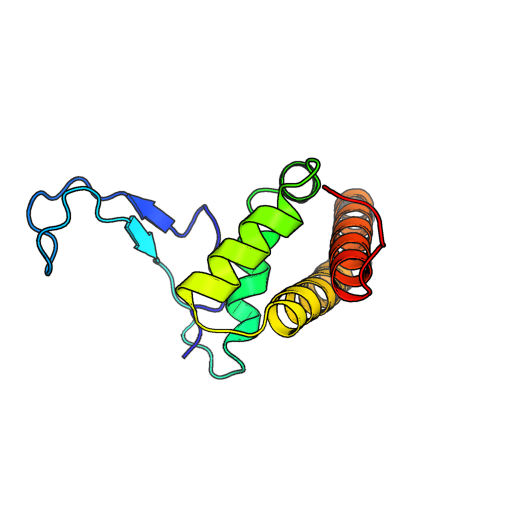.75 87 CYS A O 1
ATOM 652 N N . ALA A 1 88 ? 5.594 4.932 -4.268 1.00 94.31 88 ALA A N 1
ATOM 653 C CA . ALA A 1 88 ? 6.735 5.791 -4.571 1.00 94.31 88 ALA A CA 1
ATOM 654 C C . ALA A 1 88 ? 8.029 5.280 -3.916 1.00 94.31 88 ALA A C 1
ATOM 656 O O . ALA A 1 88 ? 9.051 5.181 -4.592 1.00 94.31 88 ALA A O 1
ATOM 657 N N . LEU A 1 89 ? 7.974 4.897 -2.635 1.00 92.38 89 LEU A N 1
ATOM 658 C CA . LEU A 1 89 ? 9.113 4.315 -1.917 1.00 92.38 89 LEU A CA 1
ATOM 659 C C . LEU A 1 89 ? 9.613 3.033 -2.595 1.00 92.38 89 LEU A C 1
ATOM 661 O O . LEU A 1 89 ? 10.805 2.893 -2.845 1.00 92.38 89 LEU A O 1
ATOM 665 N N . SER A 1 90 ? 8.695 2.125 -2.932 1.00 89.56 90 SER A N 1
ATOM 666 C CA . SER A 1 90 ? 9.022 0.849 -3.576 1.00 89.56 90 SER A CA 1
ATOM 667 C C . SER A 1 90 ? 9.603 1.049 -4.974 1.00 89.56 90 SER A C 1
ATOM 669 O O . SER A 1 90 ? 10.553 0.375 -5.350 1.00 89.56 90 SER A O 1
ATOM 671 N N . ALA A 1 91 ? 9.057 1.995 -5.743 1.00 93.06 91 ALA A N 1
ATOM 672 C CA . ALA A 1 91 ? 9.569 2.326 -7.067 1.00 93.06 91 ALA A CA 1
ATOM 673 C C . ALA A 1 91 ? 10.981 2.926 -7.004 1.00 93.06 91 ALA A C 1
ATOM 675 O O . ALA A 1 91 ? 11.798 2.637 -7.872 1.00 93.06 91 ALA A O 1
ATOM 676 N N . ALA A 1 92 ? 11.284 3.726 -5.976 1.00 95.06 92 ALA A N 1
ATOM 677 C CA . ALA A 1 92 ? 12.594 4.351 -5.808 1.00 95.06 92 ALA A CA 1
ATOM 678 C C . ALA A 1 92 ? 13.727 3.341 -5.559 1.00 95.06 92 ALA A C 1
ATOM 680 O O . ALA A 1 92 ? 14.875 3.646 -5.863 1.00 95.06 92 ALA A O 1
ATOM 681 N N . TRP A 1 93 ? 13.428 2.148 -5.035 1.00 91.25 93 TRP A N 1
ATOM 682 C CA . TRP A 1 93 ? 14.420 1.072 -4.909 1.00 91.25 93 TRP A CA 1
ATOM 683 C C . TRP A 1 93 ? 14.749 0.398 -6.244 1.00 91.25 93 TRP A C 1
ATOM 685 O O . TRP A 1 93 ? 15.864 -0.080 -6.424 1.00 91.25 93 TRP A O 1
ATOM 695 N N . ASP A 1 94 ? 13.794 0.392 -7.172 1.00 91.50 94 ASP A N 1
ATOM 696 C CA . ASP A 1 94 ? 13.847 -0.402 -8.401 1.00 91.50 94 ASP A CA 1
ATOM 697 C C . ASP A 1 94 ? 14.178 0.446 -9.651 1.00 91.50 94 ASP A C 1
ATOM 699 O O . ASP A 1 94 ? 14.451 -0.102 -10.717 1.00 91.50 94 ASP A O 1
ATOM 703 N N . VAL A 1 95 ? 14.138 1.783 -9.551 1.00 92.56 95 VAL A N 1
ATOM 704 C CA . VAL A 1 95 ? 14.198 2.709 -10.705 1.00 92.56 95 VAL A CA 1
ATOM 705 C C . VAL A 1 95 ? 15.509 2.658 -11.495 1.00 92.56 95 VAL A C 1
ATOM 707 O O . VAL A 1 95 ? 15.496 2.887 -12.704 1.00 92.56 95 VAL A O 1
ATOM 710 N N . ASP A 1 96 ? 16.618 2.322 -10.840 1.00 94.62 96 ASP A N 1
ATOM 711 C CA . ASP A 1 96 ? 17.939 2.247 -11.475 1.00 94.62 96 ASP A CA 1
ATOM 712 C C . ASP A 1 96 ? 18.210 0.883 -12.142 1.00 94.62 96 ASP A C 1
ATOM 714 O O . ASP A 1 96 ? 19.216 0.718 -12.837 1.00 94.62 96 ASP A O 1
ATOM 718 N N . ASP A 1 97 ? 17.313 -0.097 -11.975 1.00 95.12 97 ASP A N 1
ATOM 719 C CA . ASP A 1 97 ? 17.406 -1.413 -12.606 1.00 95.12 97 ASP A CA 1
ATOM 720 C C . ASP A 1 97 ? 16.463 -1.522 -13.814 1.00 95.12 97 ASP A C 1
ATOM 722 O O . ASP A 1 97 ? 15.237 -1.597 -13.695 1.00 95.12 97 ASP A O 1
ATOM 726 N N . ALA A 1 98 ? 17.056 -1.615 -15.008 1.00 94.44 98 ALA A N 1
ATOM 727 C CA . ALA A 1 98 ? 16.327 -1.757 -16.266 1.00 94.44 98 ALA A CA 1
ATOM 728 C C . ALA A 1 98 ? 15.384 -2.975 -16.282 1.00 94.44 98 ALA A C 1
ATOM 730 O O . ALA A 1 98 ? 14.314 -2.911 -16.894 1.00 94.44 98 ALA A O 1
ATOM 731 N N . ALA A 1 99 ? 15.748 -4.072 -15.607 1.00 94.50 99 ALA A N 1
ATOM 732 C CA . ALA A 1 99 ? 14.901 -5.263 -15.529 1.00 94.50 99 ALA A CA 1
ATOM 733 C C . ALA A 1 99 ? 13.636 -5.030 -14.684 1.00 94.50 99 ALA A C 1
ATOM 735 O O . ALA A 1 99 ? 12.624 -5.709 -14.881 1.00 94.50 99 ALA A O 1
ATOM 736 N N . SER A 1 100 ? 13.671 -4.042 -13.790 1.00 94.06 100 SER A N 1
ATOM 737 C CA . SER A 1 100 ? 12.599 -3.729 -12.848 1.00 94.06 100 SER A CA 1
ATOM 738 C C . SER A 1 100 ? 11.683 -2.588 -13.315 1.00 94.06 100 SER A C 1
ATOM 740 O O . SER A 1 100 ? 10.628 -2.364 -12.716 1.00 94.06 100 SER A O 1
ATOM 742 N N . LEU A 1 101 ? 11.981 -1.928 -14.441 1.00 93.75 101 LEU A N 1
ATOM 743 C CA . LEU A 1 101 ? 11.146 -0.853 -15.003 1.00 93.75 101 LEU A CA 1
ATOM 744 C C . LEU A 1 101 ? 9.654 -1.215 -15.163 1.00 93.75 101 LEU A C 1
ATOM 746 O O . LEU A 1 101 ? 8.813 -0.407 -14.760 1.00 93.75 101 LEU A O 1
ATOM 750 N N . PRO A 1 102 ? 9.261 -2.419 -15.635 1.00 93.06 102 PRO A N 1
ATOM 751 C CA . PRO A 1 102 ? 7.841 -2.776 -15.714 1.00 93.06 102 PRO A CA 1
ATOM 752 C C . PRO A 1 102 ? 7.135 -2.770 -14.348 1.00 93.06 102 PRO A C 1
ATOM 754 O O . PRO A 1 102 ? 5.942 -2.465 -14.247 1.00 93.06 102 PRO A O 1
ATOM 757 N N . ARG A 1 103 ? 7.864 -3.106 -13.276 1.00 90.19 103 ARG A N 1
ATOM 758 C CA . ARG A 1 103 ? 7.359 -3.053 -11.901 1.00 90.19 103 ARG A CA 1
ATOM 759 C C . ARG A 1 103 ? 7.242 -1.606 -11.425 1.00 90.19 103 ARG A C 1
ATOM 761 O O . ARG A 1 103 ? 6.199 -1.262 -10.871 1.00 90.19 103 ARG A O 1
ATOM 768 N N . VAL A 1 104 ? 8.243 -0.768 -11.696 1.00 93.94 104 VAL A N 1
ATOM 769 C CA . VAL A 1 104 ? 8.231 0.677 -11.397 1.00 93.94 104 VAL A CA 1
ATOM 770 C C . VAL A 1 104 ? 7.016 1.359 -12.035 1.00 93.94 104 VAL A C 1
ATOM 772 O O . VAL A 1 104 ? 6.255 2.041 -11.348 1.00 93.94 104 VAL A O 1
ATOM 775 N N . GLU A 1 105 ? 6.751 1.103 -13.317 1.00 94.62 105 GLU A N 1
ATOM 776 C CA . GLU A 1 105 ? 5.575 1.636 -14.019 1.00 94.62 105 GLU A CA 1
ATOM 777 C C . GLU A 1 105 ? 4.253 1.166 -13.394 1.00 94.62 105 GLU A C 1
ATOM 779 O O . GLU A 1 105 ? 3.282 1.923 -13.284 1.00 94.62 105 GLU A O 1
ATOM 784 N N . ALA A 1 106 ? 4.183 -0.100 -12.978 1.00 93.06 106 ALA A N 1
ATOM 785 C CA . ALA A 1 106 ? 2.986 -0.640 -12.351 1.00 93.06 106 ALA A CA 1
ATOM 786 C C . ALA A 1 106 ? 2.744 -0.058 -10.946 1.00 93.06 106 ALA A C 1
ATOM 788 O O . ALA A 1 106 ? 1.594 0.227 -10.605 1.00 93.06 106 ALA A O 1
ATOM 789 N N . LEU A 1 107 ? 3.805 0.175 -10.167 1.00 93.25 107 LEU A N 1
ATOM 790 C CA . LEU A 1 107 ? 3.740 0.892 -8.889 1.00 93.25 107 LEU A CA 1
ATOM 791 C C . LEU A 1 107 ? 3.293 2.344 -9.095 1.00 93.25 107 LEU A C 1
ATOM 793 O O . LEU A 1 107 ? 2.409 2.813 -8.381 1.00 93.25 107 LEU A O 1
ATOM 797 N N . GLY A 1 108 ? 3.809 3.026 -10.123 1.00 94.81 108 GLY A N 1
ATOM 798 C CA . GLY A 1 108 ? 3.376 4.378 -10.485 1.00 94.81 108 GLY A CA 1
ATOM 799 C C . GLY A 1 108 ? 1.876 4.458 -10.788 1.00 94.81 108 GLY A C 1
ATOM 800 O O . GLY A 1 108 ? 1.179 5.326 -10.259 1.00 94.81 108 GLY A O 1
ATOM 801 N N . ARG A 1 109 ? 1.347 3.505 -11.569 1.00 95.44 109 ARG A N 1
ATOM 802 C CA . ARG A 1 109 ? -0.100 3.406 -11.842 1.00 95.44 109 ARG A CA 1
ATOM 803 C C . ARG A 1 109 ? -0.919 3.123 -10.586 1.00 95.44 109 ARG A C 1
ATOM 805 O O . ARG A 1 109 ? -1.992 3.699 -10.428 1.00 95.44 109 ARG A O 1
ATOM 812 N N . LEU A 1 110 ? -0.438 2.248 -9.702 1.00 93.75 110 LEU A N 1
ATOM 813 C CA . LEU A 1 110 ? -1.142 1.927 -8.460 1.00 93.75 110 LEU A CA 1
ATOM 814 C C . LEU A 1 110 ? -1.189 3.136 -7.517 1.00 93.75 110 LEU A C 1
ATOM 816 O O . LEU A 1 110 ? -2.249 3.438 -6.971 1.00 93.75 110 LEU A O 1
ATOM 820 N N . GLY A 1 111 ? -0.075 3.860 -7.382 1.00 94.56 111 GLY A N 1
ATOM 821 C CA . GLY A 1 111 ? -0.013 5.094 -6.601 1.00 94.56 111 GLY A CA 1
ATOM 822 C C . GLY A 1 111 ? -0.919 6.191 -7.164 1.00 94.56 111 GLY A C 1
ATOM 823 O O . GLY A 1 111 ? -1.620 6.853 -6.403 1.00 94.56 111 GLY A O 1
ATOM 824 N N . ALA A 1 112 ? -0.980 6.341 -8.492 1.00 95.19 112 ALA A N 1
ATOM 825 C CA . ALA A 1 112 ? -1.923 7.256 -9.137 1.00 95.19 112 ALA A CA 1
ATOM 826 C C . ALA A 1 112 ? -3.385 6.867 -8.856 1.00 95.19 112 ALA A C 1
ATOM 828 O O . ALA A 1 112 ? -4.164 7.713 -8.434 1.00 95.19 112 ALA A O 1
ATOM 829 N N . ALA A 1 113 ? -3.735 5.582 -8.973 1.00 93.69 113 ALA A N 1
ATOM 830 C CA . ALA A 1 113 ? -5.082 5.107 -8.658 1.00 93.69 113 ALA A CA 1
ATOM 831 C C . ALA A 1 113 ? -5.470 5.357 -7.188 1.00 93.69 113 ALA A C 1
ATOM 833 O O . ALA A 1 113 ? -6.618 5.695 -6.901 1.00 93.69 113 ALA A O 1
ATOM 834 N N . ALA A 1 114 ? -4.522 5.221 -6.253 1.00 93.69 114 ALA A N 1
ATOM 835 C CA . ALA A 1 114 ? -4.748 5.552 -4.847 1.00 93.69 114 ALA A CA 1
ATOM 836 C C . ALA A 1 114 ? -4.975 7.058 -4.643 1.00 93.69 114 ALA A C 1
ATOM 838 O O . ALA A 1 114 ? -5.861 7.456 -3.888 1.00 93.69 114 ALA A O 1
ATOM 839 N N . ARG A 1 115 ? -4.217 7.903 -5.353 1.00 94.81 115 ARG A N 1
ATOM 840 C CA . ARG A 1 115 ? -4.412 9.356 -5.347 1.00 94.81 115 ARG A CA 1
ATOM 841 C C . ARG A 1 115 ? -5.794 9.742 -5.865 1.00 94.81 115 ARG A C 1
ATOM 843 O O . ARG A 1 115 ? -6.492 10.488 -5.183 1.00 94.81 115 ARG A O 1
ATOM 850 N N . ASP A 1 116 ? -6.190 9.207 -7.013 1.00 93.31 116 ASP A N 1
ATOM 851 C CA . ASP A 1 116 ? -7.465 9.525 -7.662 1.00 93.31 116 ASP A CA 1
ATOM 852 C C . ASP A 1 116 ? -8.662 9.105 -6.797 1.00 93.31 116 ASP A C 1
ATOM 854 O O . ASP A 1 116 ? -9.649 9.835 -6.695 1.00 93.31 116 ASP A O 1
ATOM 858 N N . ALA A 1 117 ? -8.546 7.968 -6.100 1.00 90.25 117 ALA A N 1
ATOM 859 C CA . ALA A 1 117 ? -9.575 7.479 -5.187 1.00 90.25 117 ALA A CA 1
ATOM 860 C C . ALA A 1 117 ? -9.832 8.410 -3.983 1.00 90.25 117 ALA A C 1
ATOM 862 O O . ALA A 1 117 ? -10.957 8.428 -3.488 1.00 90.25 117 ALA A O 1
ATOM 863 N N . ARG A 1 118 ? -8.838 9.199 -3.540 1.00 89.56 118 ARG A N 1
ATOM 864 C CA . ARG A 1 118 ? -8.989 10.185 -2.444 1.00 89.56 118 ARG A CA 1
ATOM 865 C C . ARG A 1 118 ? -9.654 11.480 -2.884 1.00 89.56 118 ARG A C 1
ATOM 867 O O . ARG A 1 118 ? 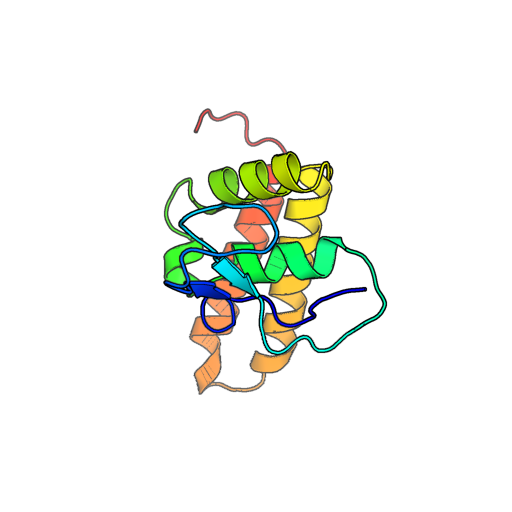-10.380 12.104 -2.127 1.00 89.56 118 ARG A O 1
ATOM 874 N N . VAL A 1 119 ? -9.398 11.916 -4.117 1.00 76.12 119 VAL A N 1
ATOM 875 C CA . VAL A 1 119 ? -9.877 13.221 -4.613 1.00 76.12 119 VAL A CA 1
ATOM 876 C C . VAL A 1 119 ? -11.384 13.199 -4.917 1.00 76.12 119 VAL A C 1
ATOM 878 O O . VAL A 1 119 ? -11.973 14.235 -5.211 1.00 76.12 119 VAL A O 1
ATOM 881 N N . GLY A 1 120 ? -12.044 12.042 -4.799 1.00 61.94 120 GLY A N 1
ATOM 882 C CA . GLY A 1 120 ? -13.461 11.913 -5.101 1.00 61.94 120 GLY A CA 1
ATOM 883 C C . GLY A 1 120 ? -13.699 12.154 -6.586 1.00 61.94 120 GLY A C 1
ATOM 884 O O . GLY A 1 120 ? -14.312 13.143 -6.983 1.00 61.94 120 GLY A O 1
ATOM 885 N N . SER A 1 121 ? -13.226 11.245 -7.440 1.00 48.84 121 SER A N 1
ATOM 886 C CA . SER A 1 121 ? -13.756 11.170 -8.799 1.00 48.84 121 SER A CA 1
ATOM 887 C C . SER A 1 121 ? -15.266 10.959 -8.682 1.00 48.84 121 SER A C 1
ATOM 889 O O . SER A 1 121 ? -15.699 9.904 -8.224 1.00 48.84 121 SER A O 1
ATOM 891 N N . GLY A 1 122 ? -16.064 11.964 -9.046 1.00 42.09 122 GLY A N 1
ATOM 892 C CA . GLY A 1 122 ? -17.529 11.949 -9.015 1.00 42.09 122 GLY A CA 1
ATOM 893 C C . GLY A 1 122 ? -18.169 10.969 -10.005 1.00 42.09 122 GLY A C 1
ATOM 894 O O . GLY A 1 122 ? -19.155 11.306 -10.653 1.00 42.09 122 GLY A O 1
ATOM 895 N N . GLN A 1 123 ? -17.612 9.770 -10.154 1.00 35.62 123 GLN A N 1
ATOM 896 C CA . GLN A 1 123 ? -18.218 8.660 -10.866 1.00 35.62 123 GLN A CA 1
ATOM 897 C C . GLN A 1 123 ? -18.506 7.528 -9.878 1.00 35.62 123 GLN A C 1
ATOM 899 O O . GLN A 1 123 ? -17.647 7.210 -9.051 1.00 35.62 123 GLN A O 1
ATOM 904 N N . PRO A 1 124 ? -19.705 6.921 -9.937 1.00 37.12 124 PRO A N 1
ATOM 905 C CA . PRO A 1 124 ? -19.972 5.727 -9.162 1.00 37.12 124 PRO A CA 1
ATOM 906 C C . PRO A 1 124 ? -19.067 4.595 -9.658 1.00 37.12 124 PRO A C 1
ATOM 908 O O . PRO A 1 124 ? -18.745 4.517 -10.846 1.00 37.12 124 PRO A O 1
ATOM 911 N N . LEU A 1 125 ? -18.652 3.761 -8.705 1.00 48.78 125 LEU A N 1
ATOM 912 C CA . LEU A 1 125 ? -17.960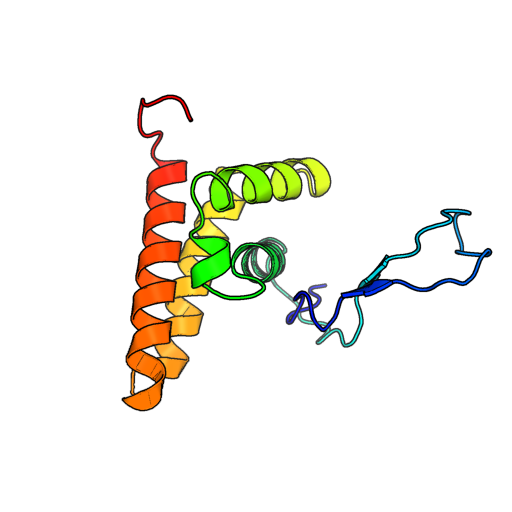 2.495 -8.936 1.00 48.78 125 LEU A CA 1
ATOM 913 C C . LEU A 1 125 ? -18.735 1.560 -9.868 1.00 48.78 125 LEU A C 1
ATOM 915 O O . LEU A 1 125 ? -19.984 1.548 -9.772 1.00 48.78 125 LEU A O 1
#

Radius of gyration: 15.79 Å; chains: 1; bounding box: 38×40×37 Å

InterPro domains:
  IPR006748 Aminoglycoside/hydroxyurea antibiotic resistance kinase [PF04655] (2-97)
  IPR011009 Protein kinase-like domain superfamily [SSF56112] (2-100)

Foldseek 3Di:
DFLLQDAPVQWDWDCPCCPVVRDRTDIDGHNGPPDDDDHLLNLLRHLCPDHLVVSPDPPSSVVSLVVCCVVVVHDSLSNLQSNLVVLVVVLVVCVVPPVCVVRNVSSNVRSVVSVVSNVPPVDDD